Protein AF-A0A7C3G820-F1 (afdb_monomer_lite)

Sequence (51 aa):
MSKLHTVCVKNVSRETPDSVSISFDIPSALKNQFSYTAGQHVVVRKILGGE

Structure (mmCIF, N/CA/C/O backbone):
data_AF-A0A7C3G820-F1
#
_entry.id   AF-A0A7C3G820-F1
#
loop_
_atom_site.group_PDB
_atom_site.id
_atom_site.type_symbol
_atom_site.label_atom_id
_atom_site.label_alt_id
_atom_site.label_comp_id
_atom_site.label_asym_id
_atom_site.label_entity_id
_atom_site.label_seq_id
_atom_site.pdbx_PDB_ins_code
_atom_site.Cartn_x
_atom_site.Cartn_y
_atom_site.Cartn_z
_atom_site.occupancy
_atom_site.B_iso_or_equiv
_atom_site.auth_seq_id
_atom_site.auth_comp_id
_atom_site.auth_asym_id
_atom_site.auth_atom_id
_atom_site.pdbx_PDB_model_num
ATOM 1 N N . MET A 1 1 ? -11.442 -16.905 9.313 1.00 52.12 1 MET A N 1
ATOM 2 C CA . MET A 1 1 ? -11.970 -16.823 7.933 1.00 52.12 1 MET A CA 1
ATOM 3 C C . MET A 1 1 ? -11.616 -15.458 7.373 1.00 52.12 1 MET A C 1
ATOM 5 O O . MET A 1 1 ? -11.901 -14.469 8.037 1.00 52.12 1 MET A O 1
ATOM 9 N N . SER A 1 2 ? -10.968 -15.394 6.213 1.00 63.84 2 SER A N 1
ATOM 10 C CA . SER A 1 2 ? -10.568 -14.126 5.591 1.00 63.84 2 SER A CA 1
ATOM 11 C C . SER A 1 2 ? -11.777 -13.472 4.919 1.00 63.84 2 SER A C 1
ATOM 13 O O . SER A 1 2 ? -12.380 -14.066 4.028 1.00 63.84 2 SER A O 1
ATOM 15 N N . LYS A 1 3 ? -12.162 -12.271 5.365 1.00 83.06 3 LYS A N 1
ATOM 16 C CA . LYS A 1 3 ? -13.276 -11.505 4.792 1.00 83.06 3 LYS A CA 1
ATOM 17 C C . LYS A 1 3 ? -12.743 -10.571 3.708 1.00 83.06 3 LYS A C 1
ATOM 19 O O . LYS A 1 3 ? -11.797 -9.828 3.947 1.00 83.06 3 LYS A O 1
ATOM 24 N N . LEU A 1 4 ? -13.347 -10.615 2.523 1.00 87.50 4 LEU A N 1
ATOM 25 C CA . LEU A 1 4 ? -13.060 -9.669 1.445 1.00 87.50 4 LEU A CA 1
ATOM 26 C C . LEU A 1 4 ? -14.014 -8.476 1.547 1.00 87.50 4 LEU A C 1
ATOM 28 O O . LEU A 1 4 ? -15.203 -8.643 1.824 1.00 87.50 4 LEU A O 1
ATOM 32 N N . HIS A 1 5 ? -13.484 -7.279 1.313 1.00 89.75 5 HIS A N 1
ATOM 33 C CA . HIS A 1 5 ? -14.238 -6.032 1.319 1.00 89.75 5 HIS A CA 1
ATOM 34 C C . HIS A 1 5 ? -14.085 -5.340 -0.031 1.00 89.75 5 HIS A C 1
ATOM 36 O O . HIS A 1 5 ? -12.967 -5.114 -0.491 1.00 89.75 5 HIS A O 1
ATOM 42 N N . THR A 1 6 ? -15.207 -4.983 -0.651 1.00 89.44 6 THR A N 1
ATOM 43 C CA . THR A 1 6 ? -15.194 -4.160 -1.861 1.00 89.44 6 THR A CA 1
ATOM 44 C C . THR A 1 6 ? -14.897 -2.720 -1.471 1.00 89.44 6 THR A C 1
ATOM 46 O O . THR A 1 6 ? -15.636 -2.117 -0.695 1.00 89.44 6 THR A O 1
ATOM 49 N N . VAL A 1 7 ? -13.810 -2.180 -2.012 1.00 90.88 7 VAL A N 1
ATOM 50 C CA . VAL A 1 7 ? -13.380 -0.793 -1.821 1.00 90.88 7 VAL A CA 1
ATOM 51 C C . VAL A 1 7 ? -13.108 -0.153 -3.176 1.00 90.88 7 VAL A C 1
ATOM 53 O O . VAL A 1 7 ? -12.769 -0.843 -4.142 1.00 90.88 7 VAL A O 1
ATOM 56 N N . CYS A 1 8 ? -13.260 1.165 -3.257 1.00 91.38 8 CYS A N 1
ATOM 57 C CA . CYS A 1 8 ? -12.958 1.908 -4.474 1.00 91.38 8 CYS A CA 1
ATOM 58 C C . CYS A 1 8 ? -11.463 2.222 -4.548 1.00 91.38 8 CYS A C 1
ATOM 60 O O . CYS A 1 8 ? -10.831 2.554 -3.544 1.00 91.38 8 CYS A O 1
ATOM 62 N N . VAL A 1 9 ? -10.895 2.155 -5.752 1.00 92.31 9 VAL A N 1
ATOM 63 C CA . VAL A 1 9 ? -9.561 2.708 -6.003 1.00 92.31 9 VAL A CA 1
ATOM 64 C C . VAL A 1 9 ? -9.690 4.224 -5.996 1.00 92.31 9 VAL A C 1
ATOM 66 O O . VAL A 1 9 ? -10.442 4.789 -6.785 1.00 92.31 9 VAL A O 1
ATOM 69 N N . LYS A 1 10 ? -8.972 4.871 -5.085 1.00 94.31 10 LYS A N 1
ATOM 70 C CA . LYS A 1 10 ? -8.927 6.325 -4.961 1.00 94.31 10 LYS A CA 1
ATOM 71 C C . LYS A 1 10 ? -7.952 6.935 -5.956 1.00 94.31 10 LYS A C 1
ATOM 73 O O . LYS A 1 10 ? -8.256 7.954 -6.561 1.00 94.31 10 LYS A O 1
ATOM 78 N N . ASN A 1 11 ? -6.773 6.333 -6.088 1.00 95.44 11 ASN A N 1
ATOM 79 C CA . ASN A 1 11 ? -5.730 6.830 -6.974 1.00 95.44 11 ASN A CA 1
ATOM 80 C C . ASN A 1 11 ? -4.786 5.706 -7.404 1.00 95.44 11 ASN A C 1
ATOM 82 O O . ASN A 1 11 ? -4.544 4.774 -6.636 1.00 95.44 11 ASN A O 1
ATOM 86 N N . VAL A 1 12 ? -4.223 5.833 -8.604 1.00 95.12 12 VAL A N 1
ATOM 87 C CA . VAL A 1 12 ? -3.147 4.973 -9.106 1.00 95.12 12 VAL A CA 1
ATOM 88 C C . VAL A 1 12 ? -2.015 5.874 -9.578 1.00 95.12 12 VAL A C 1
ATOM 90 O O . VAL A 1 12 ? -2.207 6.681 -10.483 1.00 95.12 12 VAL A O 1
ATOM 93 N N . SER A 1 13 ? -0.845 5.730 -8.967 1.00 95.31 13 SER A N 1
ATOM 94 C CA . SER A 1 13 ? 0.372 6.457 -9.324 1.00 95.31 13 SER A CA 1
ATOM 95 C C . SER A 1 13 ? 1.391 5.493 -9.909 1.00 95.31 13 SER A C 1
ATOM 97 O O . SER A 1 13 ? 1.584 4.397 -9.388 1.00 95.31 13 SER A O 1
ATOM 99 N N . ARG A 1 14 ? 2.048 5.880 -11.002 1.00 95.81 14 ARG A N 1
ATOM 100 C CA . ARG A 1 14 ? 3.142 5.095 -11.574 1.00 95.81 14 ARG A CA 1
ATOM 101 C C . ARG A 1 14 ? 4.444 5.511 -10.908 1.00 95.81 14 ARG A C 1
ATOM 103 O O . ARG A 1 14 ? 4.891 6.634 -11.105 1.00 95.81 14 ARG A O 1
ATOM 110 N N . GLU A 1 15 ? 5.033 4.599 -10.148 1.00 95.25 15 GLU A N 1
ATOM 111 C CA . GLU A 1 15 ? 6.286 4.852 -9.432 1.00 95.25 15 GLU A CA 1
ATOM 112 C C . GLU A 1 15 ? 7.488 4.514 -10.319 1.00 95.25 15 GLU A C 1
ATOM 114 O O . GLU A 1 15 ? 8.487 5.227 -10.335 1.00 95.25 15 GLU A O 1
ATOM 119 N N . THR A 1 16 ? 7.383 3.440 -11.105 1.00 95.81 16 THR A N 1
ATOM 120 C CA . THR A 1 16 ? 8.437 2.988 -12.021 1.00 95.81 16 THR A CA 1
ATOM 121 C C . THR A 1 16 ? 7.825 2.466 -13.331 1.00 95.81 16 THR A C 1
ATOM 123 O O . THR A 1 16 ? 6.600 2.352 -13.452 1.00 95.81 16 THR A O 1
ATOM 126 N N . PRO A 1 17 ? 8.636 2.131 -14.354 1.00 95.56 17 PRO A N 1
ATOM 127 C CA . PRO A 1 17 ? 8.125 1.531 -15.584 1.00 95.56 17 PRO A CA 1
ATOM 128 C C . PRO A 1 17 ? 7.313 0.251 -15.348 1.00 95.56 17 PRO A C 1
ATOM 130 O O . PRO A 1 17 ? 6.363 0.017 -16.091 1.00 95.56 17 PRO A O 1
ATOM 133 N N . ASP A 1 18 ? 7.634 -0.515 -14.305 1.00 96.06 18 ASP A N 1
ATOM 134 C CA . ASP A 1 18 ? 7.009 -1.811 -14.011 1.00 96.06 18 ASP A CA 1
ATOM 135 C C . ASP A 1 18 ? 6.146 -1.804 -12.734 1.00 96.06 18 ASP A C 1
ATOM 137 O O . ASP A 1 18 ? 5.456 -2.770 -12.433 1.00 96.06 18 ASP A O 1
ATOM 141 N N . SER A 1 19 ? 6.14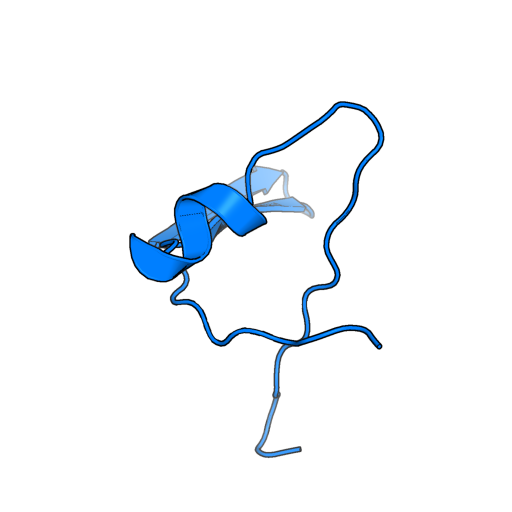8 -0.716 -11.955 1.00 95.06 19 SER A N 1
ATOM 142 C CA . SER A 1 19 ? 5.462 -0.665 -10.659 1.00 95.06 19 SER A CA 1
ATOM 143 C C . SER A 1 19 ? 4.542 0.539 -10.517 1.00 95.06 19 SER A C 1
ATOM 145 O O . SER A 1 19 ? 4.863 1.668 -10.899 1.00 95.06 19 SER A O 1
ATOM 147 N N . VAL A 1 20 ? 3.394 0.287 -9.891 1.00 95.62 20 VAL A N 1
ATOM 148 C CA . VAL A 1 20 ? 2.394 1.298 -9.550 1.00 95.62 20 VAL A CA 1
ATOM 149 C C . VAL A 1 20 ? 2.069 1.245 -8.062 1.00 95.62 20 VAL A C 1
ATOM 151 O O . VAL A 1 20 ? 2.016 0.173 -7.461 1.00 95.62 20 VAL A O 1
ATOM 154 N N . SER A 1 21 ? 1.811 2.408 -7.481 1.00 95.12 21 SER A N 1
ATOM 155 C CA . SER A 1 21 ? 1.230 2.561 -6.156 1.00 95.12 21 SER A CA 1
ATOM 156 C C . SER A 1 21 ? -0.272 2.789 -6.293 1.00 95.12 21 SER A C 1
ATOM 158 O O . SER A 1 21 ? -0.717 3.643 -7.062 1.00 95.12 21 SER A O 1
ATOM 160 N N . ILE A 1 22 ? -1.074 2.017 -5.562 1.00 93.62 22 ILE A N 1
ATOM 161 C CA . ILE A 1 22 ? -2.538 2.094 -5.600 1.00 93.62 22 ILE A CA 1
ATOM 162 C C . ILE A 1 22 ? -3.033 2.503 -4.217 1.00 93.62 22 ILE A C 1
ATOM 164 O O . ILE A 1 22 ? -2.759 1.837 -3.222 1.00 93.62 22 ILE A O 1
ATOM 168 N N . SER A 1 23 ? -3.796 3.591 -4.159 1.00 93.88 23 SER A N 1
ATOM 169 C CA . SER A 1 23 ? -4.490 4.036 -2.952 1.00 93.88 23 SER A CA 1
ATOM 170 C C . SER A 1 23 ? -5.961 3.646 -3.024 1.00 93.88 23 SER A C 1
ATOM 172 O O . SER A 1 23 ? -6.614 3.884 -4.041 1.00 93.88 23 SER A O 1
ATOM 174 N N . PHE A 1 24 ? -6.501 3.097 -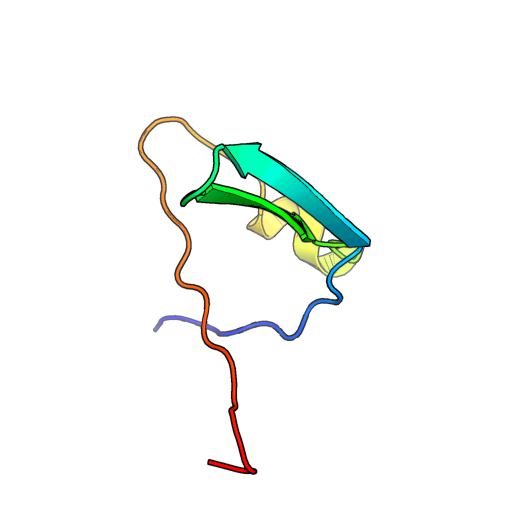1.939 1.00 92.69 24 PHE A N 1
ATOM 175 C CA . PHE A 1 24 ? -7.913 2.723 -1.824 1.00 92.69 24 PHE A CA 1
ATOM 176 C C . PHE A 1 24 ? -8.665 3.700 -0.923 1.00 92.69 24 PHE A C 1
ATOM 178 O O . PHE A 1 24 ? -8.116 4.202 0.058 1.00 92.69 24 PHE A O 1
ATOM 185 N N . ASP A 1 25 ? -9.929 3.956 -1.244 1.00 93.38 25 ASP A N 1
ATOM 186 C CA . ASP A 1 25 ? -10.825 4.703 -0.372 1.00 93.38 25 ASP A CA 1
ATOM 187 C C . ASP A 1 25 ? -11.453 3.741 0.643 1.00 93.38 25 ASP A C 1
ATOM 189 O O . ASP A 1 25 ? -12.249 2.865 0.293 1.00 93.38 25 ASP A O 1
ATOM 193 N N . ILE A 1 26 ? -11.024 3.855 1.902 1.00 91.19 26 ILE A N 1
ATOM 194 C CA . ILE A 1 26 ? -11.502 2.998 2.986 1.00 91.19 26 ILE A CA 1
ATOM 195 C C . ILE A 1 26 ? -12.694 3.681 3.668 1.00 91.19 26 ILE A C 1
ATOM 197 O O . ILE A 1 26 ? -12.506 4.724 4.308 1.00 91.19 26 ILE A O 1
ATOM 201 N N . PRO A 1 27 ? -13.907 3.099 3.601 1.00 89.69 27 PRO A N 1
ATOM 202 C CA . PRO A 1 27 ? -15.076 3.681 4.244 1.00 89.69 27 PRO A CA 1
ATOM 203 C C . PRO A 1 27 ? -14.902 3.704 5.766 1.00 89.69 27 PRO A C 1
ATOM 205 O O . PRO A 1 27 ? -14.270 2.823 6.354 1.00 89.69 27 PRO A O 1
ATOM 208 N N . SER A 1 28 ? -15.512 4.689 6.431 1.00 88.44 28 SER A N 1
ATOM 209 C CA . SER A 1 28 ? -15.357 4.920 7.877 1.00 88.44 28 SER A CA 1
ATOM 210 C C . SER A 1 28 ? -15.647 3.684 8.736 1.00 88.44 28 SER A C 1
ATOM 212 O O . SER A 1 28 ? -14.940 3.443 9.710 1.00 88.44 28 SER A O 1
ATOM 214 N N . ALA A 1 29 ? -16.617 2.855 8.337 1.00 88.31 29 ALA A N 1
ATOM 215 C CA . ALA A 1 29 ? -16.963 1.606 9.023 1.00 88.31 29 ALA A CA 1
ATOM 216 C C . ALA A 1 29 ? -15.833 0.555 9.018 1.00 88.31 29 ALA A C 1
ATOM 218 O O . ALA A 1 29 ? -15.811 -0.346 9.855 1.00 88.31 29 ALA A O 1
ATOM 219 N N . LEU A 1 30 ? -14.892 0.655 8.075 1.00 88.69 30 LEU A N 1
ATOM 220 C CA . LEU A 1 30 ? -13.773 -0.271 7.922 1.00 88.69 30 LEU A CA 1
ATOM 221 C C . LEU A 1 30 ? -12.443 0.310 8.424 1.00 88.69 30 LEU A C 1
ATOM 223 O O . LEU A 1 30 ? -11.499 -0.454 8.601 1.00 88.69 30 LEU A O 1
ATOM 227 N N . LYS A 1 31 ? -12.350 1.614 8.730 1.00 87.56 31 LYS A N 1
ATOM 228 C CA . LYS A 1 31 ? -11.092 2.255 9.169 1.00 87.56 31 LYS A CA 1
ATOM 229 C C . LYS A 1 31 ? -10.400 1.528 10.320 1.00 87.56 31 LYS A C 1
ATOM 231 O O . LYS A 1 31 ? -9.192 1.339 10.273 1.00 87.56 31 LYS A O 1
ATOM 236 N N . ASN A 1 32 ? -11.160 1.091 11.323 1.00 87.38 32 ASN A N 1
ATOM 237 C CA . ASN A 1 32 ? -10.588 0.394 12.475 1.00 87.38 32 ASN A CA 1
ATOM 238 C C . ASN A 1 32 ? -10.045 -1.001 12.114 1.00 87.38 32 ASN A C 1
ATOM 240 O O . ASN A 1 32 ? -9.100 -1.474 12.732 1.00 87.38 32 ASN A O 1
ATOM 244 N N . GLN A 1 33 ? -10.628 -1.653 11.103 1.00 86.44 33 GLN A N 1
ATOM 245 C CA . GLN A 1 33 ? -10.204 -2.976 10.631 1.00 86.44 33 GLN A CA 1
ATOM 246 C C . GLN A 1 33 ? -8.967 -2.903 9.726 1.00 86.44 33 GLN A C 1
ATOM 248 O O . GLN A 1 33 ? -8.180 -3.841 9.706 1.00 86.44 33 GLN A O 1
ATOM 253 N N . PHE A 1 34 ? -8.775 -1.789 9.013 1.00 86.94 34 PHE A N 1
ATOM 254 C CA . PHE A 1 34 ? -7.599 -1.536 8.169 1.00 86.94 34 PHE A CA 1
ATOM 255 C C . PHE A 1 34 ? -6.533 -0.677 8.870 1.00 86.94 34 PHE A C 1
ATOM 257 O O . PHE A 1 34 ? -5.706 -0.053 8.205 1.00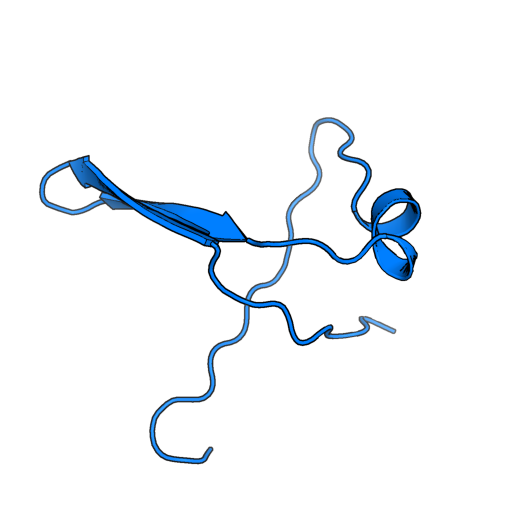 86.94 34 PHE A O 1
ATOM 264 N N . SER A 1 35 ? -6.541 -0.630 10.206 1.00 88.31 35 SER A N 1
ATOM 265 C CA . SER A 1 35 ? -5.467 0.009 10.965 1.00 88.31 35 SER A CA 1
ATOM 266 C C . SER A 1 35 ? -4.179 -0.802 10.808 1.00 88.31 35 SER A C 1
ATOM 268 O O . SER A 1 35 ? -4.119 -1.969 11.196 1.00 88.31 35 SER A O 1
ATOM 270 N N . TYR A 1 36 ? -3.165 -0.194 10.197 1.00 87.75 36 TYR A N 1
ATOM 271 C CA . TYR A 1 36 ? -1.915 -0.863 9.850 1.00 87.75 36 TYR A CA 1
ATOM 272 C C . TYR A 1 36 ? -0.998 -1.044 11.065 1.00 87.75 36 TYR A C 1
ATOM 274 O O . TYR A 1 36 ? -0.729 -0.103 11.809 1.00 87.75 36 TYR A O 1
ATOM 282 N N . THR A 1 37 ? -0.454 -2.250 11.207 1.00 91.56 37 THR A N 1
ATOM 283 C CA . THR A 1 37 ? 0.644 -2.599 12.114 1.00 91.56 37 THR A CA 1
ATOM 284 C C . THR A 1 37 ? 1.798 -3.188 11.303 1.00 91.56 37 THR A C 1
ATOM 286 O O . THR A 1 37 ? 1.581 -3.918 10.335 1.00 91.56 37 THR A O 1
ATOM 289 N N . ALA A 1 38 ? 3.038 -2.885 11.693 1.00 91.81 38 ALA A N 1
ATOM 290 C CA . ALA A 1 38 ? 4.230 -3.343 10.981 1.00 91.81 38 ALA A CA 1
ATOM 291 C C . ALA A 1 38 ? 4.256 -4.873 10.798 1.00 91.81 38 ALA A C 1
ATOM 293 O O . ALA A 1 38 ? 3.965 -5.627 11.725 1.00 91.81 38 ALA A O 1
ATOM 294 N N . GLY A 1 39 ? 4.615 -5.318 9.590 1.00 92.62 39 GLY A N 1
ATOM 295 C CA . GLY A 1 39 ? 4.664 -6.739 9.220 1.00 92.62 39 GLY A CA 1
ATOM 296 C C . GLY A 1 39 ? 3.344 -7.318 8.698 1.00 92.62 39 GLY A C 1
ATOM 297 O O . GLY A 1 39 ? 3.313 -8.476 8.282 1.00 92.62 39 GLY A O 1
ATOM 298 N N . GLN A 1 40 ? 2.259 -6.538 8.675 1.00 91.88 40 GLN A N 1
ATOM 299 C CA . GLN A 1 40 ? 0.996 -6.960 8.069 1.00 91.88 40 GLN A CA 1
ATOM 300 C C . GLN A 1 40 ? 1.008 -6.801 6.545 1.00 91.88 40 GLN A C 1
ATOM 302 O O . GLN A 1 40 ? 1.623 -5.890 5.994 1.00 91.88 40 GLN A O 1
ATOM 307 N N . HIS A 1 41 ? 0.262 -7.669 5.868 1.00 89.94 41 HIS A N 1
ATOM 308 C CA . HIS A 1 41 ? -0.040 -7.567 4.445 1.00 89.94 41 HIS A CA 1
ATOM 309 C C . HIS A 1 41 ? -1.542 -7.744 4.231 1.00 89.94 41 HIS A C 1
ATOM 311 O O . HIS A 1 41 ? -2.239 -8.354 5.044 1.00 89.94 41 HIS A O 1
ATOM 317 N N . VAL A 1 42 ? -2.039 -7.209 3.120 1.00 88.69 42 VAL A N 1
ATOM 318 C CA . VAL A 1 42 ? -3.435 -7.357 2.707 1.00 88.69 42 VAL A CA 1
ATOM 319 C C . VAL A 1 42 ? -3.510 -8.206 1.450 1.00 88.69 42 VAL A C 1
ATOM 321 O O . VAL A 1 42 ? -2.624 -8.166 0.599 1.00 88.69 42 VAL A O 1
ATOM 324 N N . VAL A 1 43 ? -4.588 -8.972 1.328 1.00 89.75 43 VAL A N 1
ATOM 325 C CA . VAL A 1 43 ? -4.894 -9.707 0.102 1.00 89.75 43 VAL A CA 1
ATOM 326 C C . VAL A 1 43 ? -5.806 -8.837 -0.746 1.00 89.75 43 VAL A C 1
ATOM 328 O O . VAL A 1 43 ? -6.897 -8.465 -0.312 1.00 89.75 43 VAL A O 1
ATOM 331 N N . VAL A 1 44 ? -5.367 -8.531 -1.962 1.00 89.31 44 VAL A N 1
ATOM 332 C CA . V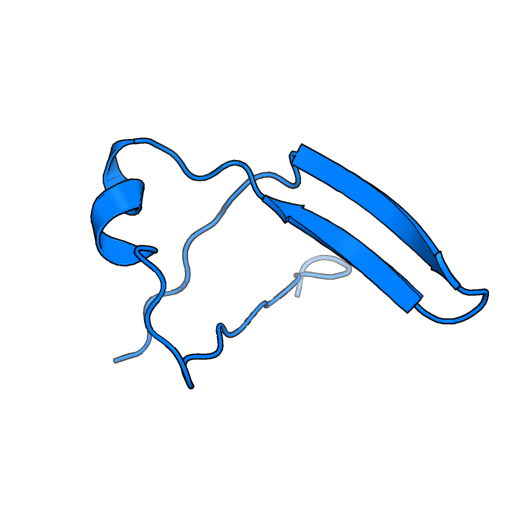AL A 1 44 ? -6.175 -7.816 -2.950 1.00 89.31 44 VAL A CA 1
ATOM 333 C C . VAL A 1 44 ? -6.625 -8.817 -4.002 1.00 89.31 44 VAL A C 1
ATOM 335 O O . VAL A 1 44 ? -5.807 -9.506 -4.605 1.00 89.31 44 VAL A O 1
ATOM 338 N N . ARG A 1 45 ? -7.937 -8.895 -4.230 1.00 89.12 45 ARG A N 1
ATOM 339 C CA . ARG A 1 45 ? -8.527 -9.654 -5.336 1.00 89.12 45 ARG A CA 1
ATOM 340 C C . ARG A 1 45 ? -9.197 -8.679 -6.290 1.00 89.12 45 ARG A C 1
ATOM 342 O O . ARG A 1 45 ? -9.940 -7.799 -5.860 1.00 89.12 45 ARG A O 1
ATOM 349 N N . LYS A 1 46 ? -8.970 -8.870 -7.585 1.00 85.56 46 LYS A N 1
ATOM 350 C CA . LYS A 1 46 ? -9.675 -8.163 -8.651 1.00 85.56 46 LYS A CA 1
ATOM 351 C C . LYS A 1 46 ? -10.399 -9.187 -9.515 1.00 85.56 46 LYS A C 1
ATOM 353 O O . LYS A 1 46 ? -9.805 -10.181 -9.908 1.00 85.56 46 LYS A O 1
ATOM 358 N N . ILE A 1 47 ? -11.673 -8.926 -9.778 1.00 83.88 47 ILE A N 1
ATOM 359 C CA . ILE A 1 47 ? -12.476 -9.667 -10.754 1.00 83.88 47 ILE A CA 1
ATOM 360 C C . ILE A 1 47 ? -12.173 -9.055 -12.123 1.00 83.88 47 ILE A C 1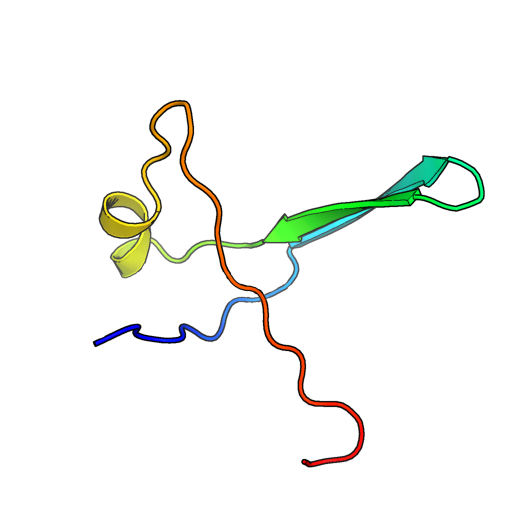
ATOM 362 O O . ILE A 1 47 ? -12.295 -7.833 -12.289 1.00 83.88 47 ILE A O 1
ATOM 366 N N . LEU A 1 48 ? -11.740 -9.881 -13.072 1.00 83.81 48 LEU A N 1
ATOM 367 C CA . LEU A 1 48 ? -11.419 -9.483 -14.442 1.00 83.81 48 LEU A CA 1
ATOM 368 C C . LEU A 1 48 ? -12.316 -10.291 -15.381 1.00 83.81 48 LEU A C 1
ATOM 370 O O . LEU A 1 48 ? -12.262 -11.510 -15.378 1.00 83.81 48 LEU A O 1
ATOM 374 N N . GLY A 1 49 ? -13.158 -9.621 -16.171 1.00 77.56 49 GLY A N 1
ATOM 375 C CA . GLY A 1 49 ? -14.016 -10.303 -17.152 1.00 77.56 49 GLY A CA 1
ATOM 376 C C . GLY A 1 49 ? -15.286 -10.967 -16.602 1.00 77.56 49 GLY A C 1
ATOM 377 O O . GLY A 1 49 ? -16.005 -11.575 -17.380 1.00 77.56 49 GLY A O 1
ATOM 378 N N . GLY A 1 50 ? -15.606 -10.806 -15.313 1.00 65.12 50 GLY A N 1
ATOM 379 C CA . GLY A 1 50 ? -16.842 -11.334 -14.713 1.00 65.12 50 GLY A CA 1
ATOM 380 C C . GLY A 1 50 ? -16.675 -12.596 -13.858 1.00 65.12 50 GLY A C 1
ATOM 381 O O . GLY A 1 50 ? -17.663 -13.029 -13.273 1.00 65.12 50 GLY A O 1
ATOM 382 N N . GLU A 1 51 ? -15.449 -13.117 -13.717 1.00 49.06 51 GLU A N 1
ATOM 383 C CA . GLU A 1 51 ? -15.081 -14.269 -12.863 1.00 49.06 51 GLU A CA 1
ATOM 384 C C . GLU A 1 51 ? -13.994 -13.926 -11.817 1.00 49.06 51 GLU A C 1
ATOM 386 O O . GLU A 1 51 ? -13.101 -13.091 -12.110 1.00 49.06 51 GLU A O 1
#

Organism: NCBI:txid287478

InterPro domains:
  IPR017938 Riboflavin synthase-like beta-barrel [SSF63380] (2-50)

Foldseek 3Di:
DDDDDDWAFPDWADPDPPDIDTDTDDDPVCCV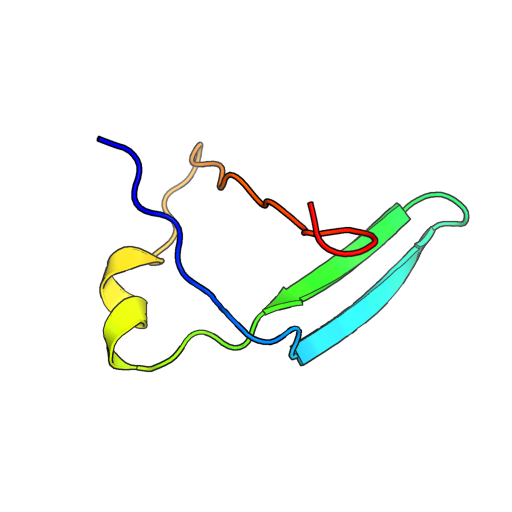VPPDDPPDDDDDDDDDPND

pLDDT: mean 88.01, std 9.89, range [49.06, 96.06]

Radius of gyration: 12.99 Å; chains: 1; bounding box: 25×24×30 Å

Secondary structure (DSSP, 8-state):
-PPP---EEEEEEE-SSS-EEEEEE--GGGTTTT---TT---------TT-